Protein AF-A0A239BQV8-F1 (afdb_monomer_lite)

Secondary structure (DSSP, 8-state):
--------------------------------------HHHHHHHHHHS-TTTGGGSEEGGGS-TTT--B-SSGGG-EEEEEEEESSSSEEEEEEEEE-SSEEEEEEEEEESSSS---EEEETTEEEEESEEEEEEEPPTTPPTTPEEEEEEEEE-SSSPPEEEEEEEEPPPBP-

Sequence (175 aa):
MTFAALRSFSVFFAVFILLLSCSKKEDLDPDLETDNQSENDRIILESFTHGEFFSQMKSFEDVDCEAYCIIDSPESWVMKESNHRFNAQFSIDLKIYNTPTDIIYAFHIKAGNNSRPVIGTINGQAVNAPTYELKIPKETDWSTCELIENQFTVTRGAGNPLVINASYHLFEKCK

Foldseek 3Di:
DDDDDDDDDDDDDDDDDDDDDDDDDDDPDPPPPDDPPPVVLVVQCVCPVPVVLVVLAAEPVVDDQVPAAAAQDRNRKYKYWDWADPDPFKIWIWIWIDHQWWIKTKIAIGGPDPDQQFWQDKPPHGDRHRIDIDIGTDDPDDDGQDKDWDWIFTDRPPDHTTIDIDIDTDHHHDD

Radius of gyration: 30.38 Å; chains: 1; bounding box: 54×49×103 Å

pLDDT: mean 76.36, std 21.96, range [32.38, 97.56]

Organism: NCBI:txid1500549

Structure (mmCIF, N/CA/C/O backbone):
data_AF-A0A239BQV8-F1
#
_entry.id   AF-A0A239BQV8-F1
#
loop_
_atom_site.group_PDB
_atom_site.id
_atom_site.type_symbol
_atom_site.label_atom_id
_atom_site.label_alt_id
_atom_site.label_comp_id
_atom_site.label_asym_id
_atom_site.label_entity_id
_atom_site.label_seq_id
_atom_site.pdbx_PDB_ins_code
_atom_site.Cartn_x
_atom_site.Cartn_y
_atom_site.Cartn_z
_atom_site.occupancy
_atom_site.B_iso_or_equiv
_atom_site.auth_seq_id
_atom_site.auth_comp_id
_atom_site.auth_asym_id
_atom_site.auth_atom_id
_atom_site.pdbx_PDB_model_num
ATOM 1 N N . MET A 1 1 ? -24.506 10.758 -79.652 1.00 42.91 1 MET A N 1
ATOM 2 C CA . MET A 1 1 ? -25.964 10.526 -79.684 1.00 42.91 1 MET A CA 1
ATOM 3 C C . MET A 1 1 ? -26.279 9.545 -80.802 1.00 42.91 1 MET A C 1
ATOM 5 O O . MET A 1 1 ? -26.254 9.984 -81.938 1.00 42.91 1 MET A O 1
ATOM 9 N N . THR A 1 2 ? -26.522 8.270 -80.476 1.00 39.12 2 THR A N 1
ATOM 10 C CA . THR A 1 2 ? -27.555 7.382 -81.063 1.00 39.12 2 THR A CA 1
ATOM 11 C C . THR A 1 2 ? -27.469 6.004 -80.396 1.00 39.12 2 THR A C 1
ATOM 13 O O . THR A 1 2 ? -26.404 5.404 -80.305 1.00 39.12 2 THR A O 1
ATOM 16 N N . PHE A 1 3 ? -28.615 5.557 -79.884 1.00 42.88 3 PHE A N 1
ATOM 17 C CA . PHE A 1 3 ? -28.909 4.223 -79.359 1.00 42.88 3 PHE A CA 1
ATOM 18 C C . PHE A 1 3 ? -29.341 3.285 -80.496 1.00 42.88 3 PHE A C 1
ATOM 20 O O . PHE A 1 3 ? -29.978 3.757 -81.434 1.00 42.88 3 PHE A O 1
ATOM 27 N N . ALA A 1 4 ? -29.112 1.974 -80.343 1.00 42.88 4 ALA A N 1
ATOM 28 C CA . ALA A 1 4 ? -30.038 0.887 -80.722 1.00 42.88 4 ALA A CA 1
ATOM 29 C C . ALA A 1 4 ? -29.421 -0.458 -80.269 1.00 42.88 4 ALA A C 1
ATOM 31 O O . ALA A 1 4 ? -28.342 -0.819 -80.721 1.00 42.88 4 ALA A O 1
ATOM 32 N N . ALA A 1 5 ? -29.920 -1.095 -79.205 1.00 45.72 5 ALA A N 1
ATOM 33 C CA . ALA A 1 5 ? -31.119 -1.952 -79.123 1.00 45.72 5 ALA A CA 1
ATOM 34 C C . ALA A 1 5 ? -30.733 -3.444 -79.259 1.00 45.72 5 ALA A C 1
ATOM 36 O O . ALA A 1 5 ? -30.299 -3.898 -80.309 1.00 45.72 5 ALA A O 1
ATOM 37 N N . LEU A 1 6 ? -30.658 -4.162 -78.135 1.00 49.28 6 LEU A N 1
ATOM 38 C CA . LEU A 1 6 ? -31.710 -5.035 -77.581 1.00 49.28 6 LEU A CA 1
ATOM 39 C C . LEU A 1 6 ? -32.062 -6.243 -78.467 1.00 49.28 6 LEU A C 1
ATOM 41 O O . LEU A 1 6 ? -32.775 -6.106 -79.458 1.00 49.28 6 LEU A O 1
ATOM 45 N N . ARG A 1 7 ? -31.713 -7.445 -77.987 1.00 43.50 7 ARG A N 1
ATOM 46 C CA . ARG A 1 7 ? -32.605 -8.611 -78.046 1.00 43.50 7 ARG A CA 1
ATOM 47 C C . ARG A 1 7 ? -32.574 -9.375 -76.723 1.00 43.50 7 ARG A C 1
ATOM 49 O O . ARG A 1 7 ? -31.553 -9.907 -76.307 1.00 43.50 7 ARG A O 1
ATOM 56 N N . SER A 1 8 ? -33.736 -9.340 -76.090 1.00 43.19 8 SER A N 1
ATOM 57 C CA . SER A 1 8 ? -34.181 -10.009 -74.872 1.00 43.19 8 SER A CA 1
ATOM 58 C C . SER A 1 8 ? -34.462 -11.498 -75.098 1.00 43.19 8 SER A C 1
ATOM 60 O O . SER A 1 8 ? -34.773 -11.860 -76.225 1.00 43.19 8 SER A O 1
ATOM 62 N N . PHE A 1 9 ? -34.452 -12.302 -74.025 1.00 43.97 9 PHE A N 1
ATOM 63 C CA . PHE A 1 9 ? -35.398 -13.401 -73.698 1.00 43.97 9 PHE A CA 1
ATOM 64 C C . PHE A 1 9 ? -34.998 -13.951 -72.306 1.00 43.97 9 PHE A C 1
ATOM 66 O O . PHE A 1 9 ? -33.952 -14.570 -72.171 1.00 43.97 9 PHE A O 1
ATOM 73 N N . SER A 1 10 ? -35.555 -13.446 -71.196 1.00 41.41 10 SER A N 1
ATOM 74 C CA . SER A 1 10 ? -36.727 -13.946 -70.433 1.00 41.41 10 SER A CA 1
ATOM 75 C C . SER A 1 10 ? -36.789 -15.468 -70.218 1.00 41.41 10 SER A C 1
ATOM 77 O O . SER A 1 10 ? -36.953 -16.193 -71.188 1.00 41.41 10 SER A O 1
ATOM 79 N N . VAL A 1 11 ? -36.513 -15.977 -69.005 1.00 45.94 11 VAL A N 1
ATOM 80 C CA . VAL A 1 11 ? -37.402 -16.233 -67.828 1.00 45.94 11 VAL A CA 1
ATOM 81 C C . VAL A 1 11 ? -37.650 -17.748 -67.693 1.00 45.94 11 VAL A C 1
ATOM 83 O O . VAL A 1 11 ? -37.999 -18.374 -68.682 1.00 45.94 11 VAL A O 1
ATOM 86 N N . PHE A 1 12 ? -37.460 -18.292 -66.478 1.00 40.25 12 PHE A N 1
ATOM 87 C CA . PHE A 1 12 ? -38.215 -19.361 -65.768 1.00 40.25 12 PHE A CA 1
ATOM 88 C C . PHE A 1 12 ? -37.261 -20.148 -64.838 1.00 40.25 12 PHE A C 1
ATOM 90 O O . PHE A 1 12 ? -36.375 -20.853 -65.299 1.00 40.25 12 PHE A O 1
ATOM 97 N N . PHE A 1 13 ? -37.216 -19.840 -63.537 1.00 44.88 13 PHE A N 1
ATOM 98 C CA . PHE A 1 13 ? -37.983 -20.476 -62.446 1.00 44.88 13 PHE A CA 1
ATOM 99 C C . PHE A 1 13 ? -37.740 -21.991 -62.294 1.00 44.88 13 PHE A C 1
ATOM 101 O O . PHE A 1 13 ? -38.340 -22.793 -63.000 1.00 44.88 13 PHE A O 1
ATOM 108 N N . ALA A 1 14 ? -36.937 -22.374 -61.296 1.00 45.72 14 ALA A N 1
ATOM 109 C CA . ALA A 1 14 ? -37.041 -23.670 -60.625 1.00 45.72 14 ALA A CA 1
ATOM 110 C C . ALA A 1 14 ? -36.590 -23.512 -59.164 1.00 45.72 14 ALA A C 1
ATOM 112 O O . ALA A 1 14 ? -35.406 -23.455 -58.842 1.00 45.72 14 ALA A O 1
ATOM 113 N N . VAL A 1 15 ? -37.590 -23.358 -58.302 1.00 46.31 15 VAL A N 1
ATOM 114 C CA . VAL A 1 15 ? -37.517 -23.360 -56.842 1.00 46.31 15 VAL A CA 1
ATOM 115 C C . VAL A 1 15 ? -37.669 -24.810 -56.368 1.00 46.31 15 VAL A C 1
ATOM 117 O O . VAL A 1 15 ? -38.518 -25.523 -56.891 1.00 46.31 15 VAL A O 1
ATOM 120 N N . PHE A 1 16 ? -36.900 -25.170 -55.332 1.00 41.53 16 PHE A N 1
ATOM 121 C CA . PHE A 1 16 ? -37.048 -26.335 -54.443 1.00 41.53 16 PHE A CA 1
ATOM 122 C C . PHE A 1 16 ? -36.799 -27.737 -55.031 1.00 41.53 16 PHE A C 1
ATOM 124 O O . PHE A 1 16 ? -37.522 -28.210 -55.895 1.00 41.53 16 PHE A O 1
ATOM 131 N N . ILE A 1 17 ? -35.862 -28.470 -54.419 1.00 49.84 17 ILE A N 1
ATOM 132 C CA . ILE A 1 17 ? -36.193 -29.515 -53.433 1.00 49.84 17 ILE A CA 1
ATOM 133 C C . ILE A 1 17 ? -34.947 -29.808 -52.580 1.00 49.84 17 ILE A C 1
ATOM 135 O O . ILE A 1 17 ? -33.894 -30.212 -53.064 1.00 49.84 17 ILE A O 1
ATOM 139 N N . LEU A 1 18 ? -35.119 -29.574 -51.280 1.00 45.22 18 LEU A N 1
ATOM 140 C CA . LEU A 1 18 ? -34.351 -30.128 -50.172 1.00 45.22 18 LEU A CA 1
ATOM 141 C C . LEU A 1 18 ? -34.470 -31.655 -50.167 1.00 45.22 18 LEU A C 1
ATOM 143 O O . LEU A 1 18 ? -35.587 -32.133 -50.019 1.00 45.22 18 LEU A O 1
ATOM 147 N N . LEU A 1 19 ? -33.359 -32.397 -50.182 1.00 43.09 19 LEU A N 1
ATOM 148 C CA . LEU A 1 19 ? -33.258 -33.698 -49.506 1.00 43.09 19 LEU A CA 1
ATOM 149 C C . LEU A 1 19 ? -31.823 -33.938 -49.005 1.00 43.09 19 LEU A C 1
ATOM 151 O O . LEU A 1 19 ? -30.947 -34.405 -49.721 1.00 43.09 19 LEU A O 1
ATOM 155 N N . LEU A 1 20 ? -31.625 -33.559 -47.740 1.00 48.22 20 LEU A N 1
ATOM 156 C CA . LEU A 1 20 ? -30.991 -34.339 -46.671 1.00 48.22 20 LEU A CA 1
ATOM 157 C C . LEU A 1 20 ? -29.847 -35.293 -47.066 1.00 48.22 20 LEU A C 1
ATOM 159 O O . LEU A 1 20 ? -30.053 -36.464 -47.373 1.00 48.22 20 LEU A O 1
ATOM 163 N N . SER A 1 21 ? -28.618 -34.845 -46.825 1.00 34.62 21 SER A N 1
ATOM 164 C CA . SER A 1 21 ? -27.619 -35.689 -46.167 1.00 34.62 21 SER A CA 1
ATOM 165 C C . SER A 1 21 ? -26.854 -34.842 -45.162 1.00 34.62 21 SER A C 1
ATOM 167 O O . SER A 1 21 ? -25.976 -34.052 -45.487 1.00 34.62 21 SER A O 1
ATOM 169 N N . CYS A 1 22 ? -27.299 -34.989 -43.920 1.00 51.16 22 CYS A N 1
ATOM 170 C CA . CYS A 1 22 ? -26.626 -34.573 -42.7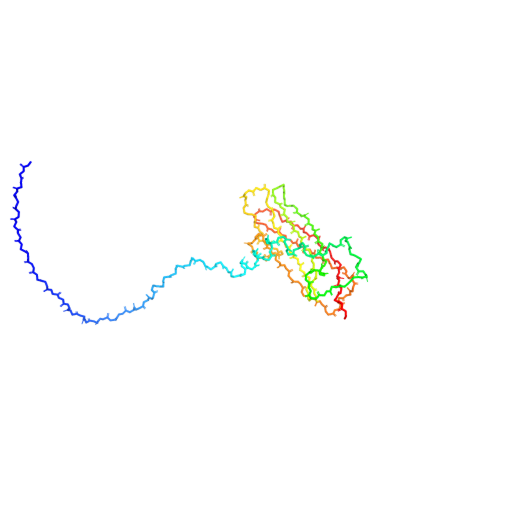09 1.00 51.16 22 CYS A CA 1
ATOM 171 C C . CYS A 1 22 ? -25.217 -35.180 -42.683 1.00 51.16 22 CYS A C 1
ATOM 173 O O . CYS A 1 22 ? -25.085 -36.402 -42.717 1.00 51.16 22 CYS A O 1
ATOM 175 N N . SER A 1 23 ? -24.179 -34.355 -42.573 1.00 41.84 23 SER A N 1
ATOM 176 C CA . SER A 1 23 ? -23.010 -34.759 -41.801 1.00 41.84 23 SER A CA 1
ATOM 177 C C . SER A 1 23 ? -22.270 -33.538 -41.270 1.00 41.84 23 SER A C 1
ATOM 179 O O . SER A 1 23 ? -21.760 -32.726 -42.033 1.00 41.84 23 SER A O 1
ATOM 181 N N . LYS A 1 24 ? -22.236 -33.475 -39.937 1.00 38.81 24 LYS A N 1
ATOM 182 C CA . LYS A 1 24 ? -21.394 -32.641 -39.074 1.00 38.81 24 LYS A CA 1
ATOM 183 C C . LYS A 1 24 ? -21.618 -31.129 -39.109 1.00 38.81 24 LYS A C 1
ATOM 185 O O . LYS A 1 24 ? -20.966 -30.360 -39.799 1.00 38.81 24 LYS A O 1
ATOM 190 N N . LYS A 1 25 ? -22.521 -30.757 -38.206 1.00 43.97 25 LYS A N 1
ATOM 191 C CA . LYS A 1 25 ? -22.452 -29.573 -37.355 1.00 43.97 25 LYS A CA 1
ATOM 192 C C . LYS A 1 25 ? -21.067 -29.511 -36.685 1.00 43.97 25 LYS A C 1
ATOM 194 O O . LYS A 1 25 ? -20.721 -30.429 -35.945 1.00 43.97 25 LYS A O 1
ATOM 199 N N . GLU A 1 26 ? -20.307 -28.464 -36.959 1.00 38.25 26 GLU A N 1
ATOM 200 C CA . GLU A 1 26 ? -19.232 -27.987 -36.092 1.00 38.25 26 GLU A CA 1
ATOM 201 C C . GLU A 1 26 ? -19.424 -26.471 -36.041 1.00 38.25 26 GLU A C 1
ATOM 203 O O . GLU A 1 26 ? -19.434 -25.797 -37.074 1.00 38.25 26 GLU A O 1
ATOM 208 N N . ASP A 1 27 ? -19.808 -26.010 -34.853 1.00 35.53 27 ASP A N 1
ATOM 209 C CA . ASP A 1 27 ? -20.255 -24.657 -34.557 1.00 35.53 27 ASP A CA 1
ATOM 210 C C . ASP A 1 27 ? -19.134 -23.656 -34.876 1.00 35.53 27 ASP A C 1
ATOM 212 O O . ASP A 1 27 ? -18.052 -23.703 -34.296 1.00 35.53 27 ASP A O 1
ATOM 216 N N . LEU A 1 28 ? -19.390 -22.749 -35.820 1.00 36.44 28 LEU A N 1
ATOM 217 C CA . LEU A 1 28 ? -18.619 -21.517 -35.956 1.00 36.44 28 LEU A CA 1
ATOM 218 C C . LEU A 1 28 ? -19.219 -20.514 -34.971 1.00 36.44 28 LEU A C 1
ATOM 220 O O . LEU A 1 28 ? -20.197 -19.836 -35.292 1.00 36.44 28 LEU A O 1
ATOM 224 N N . ASP A 1 29 ? -18.657 -20.489 -33.765 1.00 32.38 29 ASP A N 1
ATOM 225 C CA . ASP A 1 29 ? -18.951 -19.484 -32.748 1.00 32.38 29 ASP A CA 1
ATOM 226 C C . ASP A 1 29 ? -18.461 -18.107 -33.239 1.00 32.38 29 ASP A C 1
ATOM 228 O O . ASP A 1 29 ? -17.322 -17.988 -33.713 1.00 32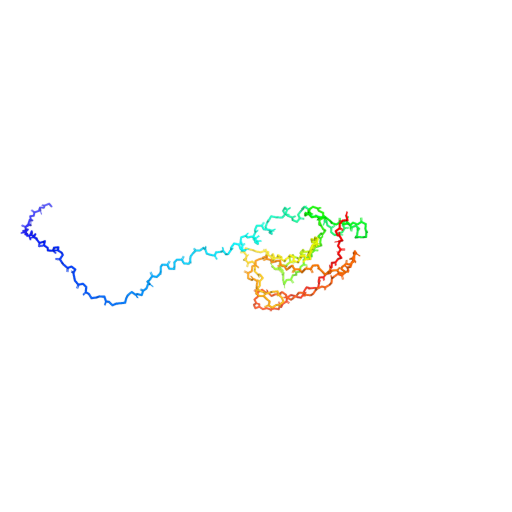.38 29 ASP A O 1
ATOM 232 N N . PRO A 1 30 ? -19.286 -17.049 -33.182 1.00 39.38 30 PRO A N 1
ATOM 233 C CA . PRO A 1 30 ? -18.816 -15.688 -33.356 1.00 39.38 30 PRO A CA 1
ATOM 234 C C . PRO A 1 30 ? -18.111 -15.232 -32.071 1.00 39.38 30 PRO A C 1
ATOM 236 O O . PRO A 1 30 ? -18.671 -14.452 -31.304 1.00 39.38 30 PRO A O 1
ATOM 239 N N . ASP A 1 31 ? -16.864 -15.663 -31.865 1.00 36.78 31 ASP A N 1
ATOM 240 C CA . ASP A 1 31 ? -15.965 -15.064 -30.869 1.00 36.78 31 ASP A CA 1
ATOM 241 C C . ASP A 1 31 ? -15.513 -13.675 -31.350 1.00 36.78 31 ASP A C 1
ATOM 243 O O . ASP A 1 31 ? -14.393 -13.437 -31.805 1.00 36.78 31 ASP A O 1
ATOM 247 N N . LEU A 1 32 ? -16.436 -12.721 -31.249 1.00 39.25 32 LEU A N 1
ATOM 248 C CA . LEU A 1 32 ? -16.114 -11.327 -30.988 1.00 39.25 32 LEU A CA 1
ATOM 249 C C . LEU A 1 32 ? -15.741 -11.225 -29.503 1.00 39.25 32 LEU A C 1
ATOM 251 O O . LEU A 1 32 ? -16.515 -10.731 -28.688 1.00 39.25 32 LEU A O 1
ATOM 255 N N . GLU A 1 33 ? -14.536 -11.678 -29.152 1.00 38.44 33 GLU A N 1
ATOM 256 C CA . GLU A 1 33 ? -13.870 -11.254 -27.920 1.00 38.44 33 GLU A CA 1
ATOM 257 C C . GLU A 1 33 ? -13.490 -9.773 -28.069 1.00 38.44 33 GLU A C 1
ATOM 259 O O . GLU A 1 33 ? -12.382 -9.390 -28.440 1.00 38.44 33 GLU A O 1
ATOM 264 N N . THR A 1 34 ? -14.466 -8.900 -27.857 1.00 43.03 34 THR A N 1
ATOM 265 C CA . THR A 1 34 ? -14.259 -7.479 -27.594 1.00 43.03 34 THR A CA 1
ATOM 266 C C . THR A 1 34 ? -15.058 -7.169 -26.333 1.00 43.03 34 THR A C 1
ATOM 268 O O . THR A 1 34 ? -16.247 -7.460 -26.281 1.00 43.03 34 THR A O 1
ATOM 271 N N . ASP A 1 35 ? -14.378 -6.615 -25.328 1.00 42.88 35 ASP A N 1
ATOM 272 C CA . ASP A 1 35 ? -14.896 -6.201 -24.012 1.00 42.88 35 ASP A CA 1
ATOM 273 C C . ASP A 1 35 ? -15.195 -7.284 -22.963 1.00 42.88 35 ASP A C 1
ATOM 275 O O . ASP A 1 35 ? -16.230 -7.271 -22.305 1.00 42.88 35 ASP A O 1
ATOM 279 N N . ASN A 1 36 ? -14.202 -8.125 -22.664 1.00 39.03 36 ASN A N 1
ATOM 280 C CA . ASN A 1 36 ? -14.048 -8.670 -21.308 1.00 39.03 36 ASN A CA 1
ATOM 281 C C . ASN A 1 36 ? -12.879 -7.971 -20.595 1.00 39.03 36 ASN A C 1
ATOM 283 O O . ASN A 1 36 ? -11.914 -8.589 -20.151 1.00 39.03 36 ASN A O 1
ATOM 287 N N . GLN A 1 37 ? -12.947 -6.639 -20.512 1.00 42.91 37 GLN A N 1
ATOM 288 C CA . GLN A 1 37 ? -12.229 -5.922 -19.465 1.00 42.91 37 GLN A CA 1
ATOM 289 C C . GLN A 1 37 ? -12.892 -6.367 -18.159 1.00 42.91 37 GLN A C 1
ATOM 291 O O . GLN A 1 37 ? -14.073 -6.093 -17.946 1.00 42.91 37 GLN A O 1
ATOM 296 N N . SER A 1 38 ? -12.188 -7.173 -17.363 1.00 43.62 38 SER A N 1
ATOM 297 C CA . SER A 1 38 ? -12.778 -7.808 -16.188 1.00 43.62 38 SER A CA 1
ATOM 298 C C . SER A 1 38 ? -13.381 -6.732 -15.280 1.00 43.62 38 SER A C 1
ATOM 300 O O . SER A 1 38 ? -12.797 -5.659 -15.124 1.00 43.62 38 SER A O 1
ATOM 302 N N . GLU A 1 39 ? -14.536 -6.975 -14.656 1.00 44.34 39 GLU A N 1
ATOM 303 C CA . GLU A 1 39 ? -15.101 -6.021 -13.686 1.00 44.34 39 GLU A CA 1
ATOM 304 C C . GLU A 1 39 ? -14.086 -5.65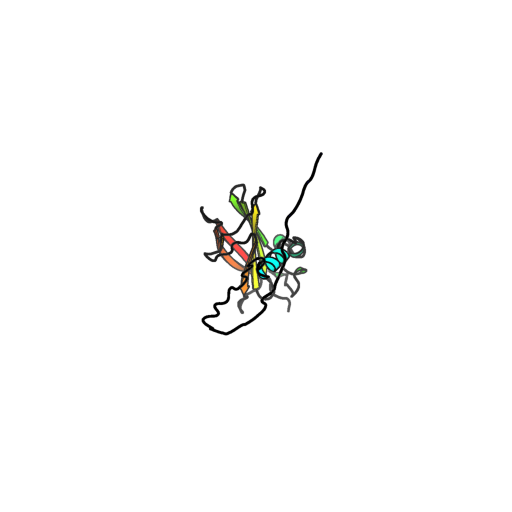6 -12.584 1.00 44.34 39 GLU A C 1
ATOM 306 O O . GLU A 1 39 ? -14.115 -4.544 -12.064 1.00 44.34 39 GLU A O 1
ATOM 311 N N . ASN A 1 40 ? -13.113 -6.536 -12.314 1.00 40.81 40 ASN A N 1
ATOM 312 C CA . ASN A 1 40 ? -11.955 -6.265 -11.463 1.00 40.81 40 ASN A CA 1
ATOM 313 C C . ASN A 1 40 ? -11.078 -5.105 -11.962 1.00 40.81 40 ASN A C 1
ATOM 315 O O . ASN A 1 40 ? -10.667 -4.281 -11.150 1.00 40.81 40 ASN A O 1
ATOM 319 N N . ASP A 1 41 ? -10.821 -4.987 -13.266 1.00 43.31 41 ASP A N 1
ATOM 320 C CA . ASP A 1 41 ? -10.049 -3.870 -13.828 1.00 43.31 41 ASP A CA 1
ATOM 321 C C . ASP A 1 41 ? -10.801 -2.542 -13.675 1.00 43.31 41 ASP A C 1
ATOM 323 O O . ASP A 1 41 ? -10.189 -1.497 -13.443 1.00 43.31 41 ASP A O 1
ATOM 327 N N . ARG A 1 42 ? -12.138 -2.580 -13.742 1.00 43.25 42 ARG A N 1
ATOM 328 C CA . ARG A 1 42 ? -12.993 -1.408 -13.518 1.00 43.25 42 ARG A CA 1
ATOM 329 C C . ARG A 1 42 ? -13.058 -1.021 -12.039 1.00 43.25 42 ARG A C 1
ATOM 331 O O . ARG A 1 42 ? -12.918 0.155 -11.720 1.00 43.25 42 ARG A O 1
ATOM 338 N N . ILE A 1 43 ? -13.169 -1.998 -11.138 1.00 47.16 43 ILE A N 1
ATOM 339 C CA . ILE A 1 43 ? -13.170 -1.793 -9.680 1.00 47.16 43 ILE A CA 1
ATOM 340 C C . ILE A 1 43 ? -11.813 -1.250 -9.197 1.00 47.16 43 ILE A C 1
ATOM 342 O O . ILE A 1 43 ? -11.781 -0.374 -8.333 1.00 47.16 43 ILE A O 1
ATOM 346 N N . ILE A 1 44 ? -10.693 -1.690 -9.781 1.00 48.19 44 ILE A N 1
ATOM 347 C CA . ILE A 1 44 ? -9.337 -1.196 -9.471 1.00 48.19 44 ILE A CA 1
ATOM 348 C C . ILE A 1 44 ? -9.104 0.221 -10.028 1.00 48.19 44 ILE A C 1
ATOM 350 O O . ILE A 1 44 ? -8.419 1.032 -9.398 1.00 48.19 44 ILE A O 1
ATOM 354 N N . LEU A 1 45 ? -9.701 0.560 -11.177 1.00 44.56 45 LEU A N 1
ATOM 355 C CA . LEU A 1 45 ? -9.667 1.921 -11.716 1.00 44.56 45 LEU A CA 1
ATOM 356 C C . LEU A 1 45 ? -10.520 2.875 -10.861 1.00 44.56 45 LEU A C 1
ATOM 358 O O . LEU A 1 45 ? -10.056 3.962 -10.522 1.00 44.56 45 LEU A O 1
ATOM 362 N N . GLU A 1 46 ? -11.726 2.463 -10.461 1.00 45.69 46 GLU A N 1
ATOM 363 C CA . GLU A 1 46 ? -12.672 3.272 -9.676 1.00 45.69 46 GLU A CA 1
ATOM 364 C C . GLU A 1 46 ? -12.207 3.509 -8.225 1.00 45.69 46 GLU A C 1
ATOM 366 O O . GLU A 1 46 ? -12.429 4.595 -7.691 1.00 45.69 46 GLU A O 1
ATOM 371 N N . SER A 1 47 ? -11.497 2.564 -7.600 1.00 47.69 47 SER A N 1
ATOM 372 C CA . SER A 1 47 ? -11.028 2.692 -6.205 1.00 47.69 47 SER A CA 1
ATOM 373 C C . SER A 1 47 ? -9.768 3.556 -6.028 1.00 47.69 47 SER A C 1
ATOM 375 O O . SER A 1 47 ? -9.574 4.137 -4.963 1.00 47.69 47 SER A O 1
ATOM 377 N N . PHE A 1 48 ? -8.934 3.706 -7.067 1.00 51.88 48 PHE A N 1
ATOM 378 C CA . PHE A 1 48 ? -7.641 4.406 -6.972 1.00 51.88 48 PHE A CA 1
ATOM 379 C C . PHE A 1 48 ? -7.563 5.761 -7.672 1.00 51.88 48 PHE A C 1
ATOM 381 O O . PHE A 1 48 ? -6.780 6.619 -7.257 1.00 51.88 48 PHE A O 1
ATOM 388 N N . THR A 1 49 ? -8.307 5.955 -8.765 1.00 51.28 49 THR A N 1
ATOM 389 C CA . THR A 1 49 ? -8.209 7.192 -9.566 1.00 51.28 49 THR A CA 1
ATOM 390 C C . THR A 1 49 ? -8.959 8.369 -8.950 1.00 51.28 49 THR A C 1
ATOM 392 O O . THR A 1 49 ? -8.635 9.521 -9.244 1.00 51.28 49 THR A O 1
ATOM 395 N N . HIS A 1 50 ? -9.883 8.110 -8.025 1.00 53.72 50 HIS A N 1
ATOM 396 C CA . HIS A 1 50 ? -10.500 9.143 -7.209 1.00 53.72 50 HIS A CA 1
ATOM 397 C C . HIS A 1 50 ? -9.594 9.401 -6.005 1.00 53.72 50 HIS A C 1
ATOM 399 O O . HIS A 1 50 ? -9.739 8.772 -4.960 1.00 53.72 50 HIS A O 1
ATOM 405 N N . GLY A 1 51 ? -8.661 10.352 -6.126 1.00 58.00 51 GLY A N 1
ATOM 406 C CA . GLY A 1 51 ? -7.877 10.855 -4.983 1.00 58.00 51 GLY A CA 1
ATOM 407 C C . GLY A 1 51 ? -8.737 11.238 -3.763 1.00 58.00 51 GLY A C 1
ATOM 408 O O . GLY A 1 51 ? -8.221 11.313 -2.652 1.00 58.00 51 GLY A O 1
ATOM 409 N N . GLU A 1 52 ? -10.048 11.389 -3.973 1.00 66.00 52 GLU A N 1
ATOM 410 C CA . GLU A 1 52 ? -11.109 11.544 -2.978 1.00 66.00 52 GLU A CA 1
ATOM 411 C C . GLU A 1 52 ? -11.202 10.410 -1.941 1.00 66.00 52 GLU A C 1
ATOM 413 O O . GLU A 1 52 ? -11.593 10.663 -0.803 1.00 66.00 52 GLU A O 1
ATOM 418 N N . PHE A 1 53 ? -10.855 9.162 -2.285 1.00 80.44 53 PHE A N 1
ATOM 419 C CA . PHE A 1 53 ? -10.905 8.054 -1.321 1.00 80.44 53 PHE A CA 1
ATOM 420 C C . PHE A 1 53 ? -9.841 8.228 -0.233 1.00 80.44 53 PHE A C 1
ATOM 422 O O . PHE A 1 53 ? -10.148 8.265 0.957 1.00 80.44 53 PHE A O 1
ATOM 429 N N . PHE A 1 54 ? -8.587 8.422 -0.644 1.00 84.56 54 PHE A N 1
ATOM 430 C CA . PHE A 1 54 ? -7.479 8.621 0.289 1.00 84.56 54 PHE A CA 1
ATOM 431 C C . PHE A 1 54 ? -7.530 9.982 0.987 1.00 84.56 54 PHE A C 1
ATOM 433 O O . PHE A 1 54 ? -7.036 10.097 2.103 1.00 84.56 54 PHE A O 1
ATOM 440 N N . SER A 1 55 ? -8.150 11.005 0.384 1.00 84.19 55 SER A N 1
ATOM 441 C CA . SER A 1 55 ? -8.282 12.321 1.026 1.00 84.19 55 SER A CA 1
ATOM 442 C C . SER A 1 55 ? -9.216 12.331 2.236 1.00 84.19 55 SER A C 1
ATOM 444 O O . SER A 1 55 ? -9.207 13.297 2.991 1.00 84.19 55 SER A O 1
ATOM 446 N N . GLN A 1 56 ? -10.050 11.300 2.404 1.00 86.38 56 GLN A N 1
ATOM 447 C CA . GLN A 1 56 ? -10.904 11.152 3.585 1.00 86.38 56 GLN A CA 1
ATOM 448 C C . GLN A 1 56 ? -10.137 10.576 4.781 1.00 86.38 56 GLN A C 1
ATOM 450 O O . GLN A 1 56 ? -10.554 10.776 5.917 1.00 86.38 56 GLN A O 1
ATOM 455 N N . MET A 1 57 ? -9.024 9.879 4.540 1.00 91.50 57 MET A N 1
ATOM 456 C CA . MET A 1 57 ? -8.242 9.225 5.587 1.00 91.50 57 MET A CA 1
ATOM 457 C C . MET A 1 57 ? -7.372 10.224 6.348 1.00 91.50 57 MET A C 1
ATOM 459 O O . MET A 1 57 ? -6.944 11.252 5.820 1.00 91.50 57 MET A O 1
ATOM 463 N N . LYS A 1 58 ? -7.054 9.888 7.597 1.00 92.69 58 LYS A N 1
ATOM 464 C CA . LYS A 1 58 ? -6.107 10.655 8.411 1.00 92.69 58 LYS A CA 1
ATOM 465 C C . LYS A 1 58 ? -4.676 10.332 7.998 1.00 92.69 58 LYS A C 1
ATOM 467 O O . LYS A 1 58 ? -4.366 9.184 7.687 1.00 92.69 58 LYS A O 1
ATOM 472 N N . SER A 1 59 ? -3.788 11.321 8.044 1.00 93.31 59 SER A N 1
ATOM 473 C CA . SER A 1 59 ? -2.354 11.073 7.874 1.00 93.31 59 SER A CA 1
ATOM 474 C C . SER A 1 59 ? -1.785 10.394 9.116 1.00 93.31 59 SER A C 1
ATOM 476 O O . SER A 1 59 ? -2.096 10.785 10.239 1.00 93.31 59 SER A O 1
ATOM 478 N N . PHE A 1 60 ? -0.905 9.415 8.920 1.00 93.12 60 PHE A N 1
ATOM 479 C CA . PHE A 1 60 ? -0.170 8.750 9.997 1.00 93.12 60 PHE A CA 1
ATOM 480 C C . PHE A 1 60 ? 0.652 9.723 10.854 1.00 93.12 60 PHE A C 1
ATOM 482 O O . PHE A 1 60 ? 0.840 9.488 12.040 1.00 93.12 60 PHE A O 1
ATOM 489 N N . GLU A 1 61 ? 1.127 10.824 10.271 1.00 91.75 61 GLU A N 1
ATOM 490 C CA . GLU A 1 61 ? 1.934 11.830 10.978 1.00 91.75 61 GLU A CA 1
ATOM 491 C C . GLU A 1 61 ? 1.109 12.698 11.945 1.00 91.75 61 GLU A C 1
ATOM 493 O O . GLU A 1 61 ? 1.672 13.300 12.857 1.00 91.75 61 GLU A O 1
ATOM 498 N N . ASP A 1 62 ? -0.217 12.729 11.776 1.00 92.44 62 ASP A N 1
ATOM 499 C CA . ASP A 1 62 ? -1.128 13.603 12.526 1.00 92.44 62 ASP A CA 1
ATOM 500 C C . ASP A 1 62 ? -1.857 12.880 13.671 1.00 92.44 62 ASP A C 1
ATOM 502 O O . ASP A 1 62 ? -2.690 13.477 14.360 1.00 92.44 62 ASP A O 1
ATOM 506 N N . VAL A 1 63 ? -1.599 11.583 13.857 1.00 94.12 63 VAL A N 1
ATOM 507 C CA . VAL A 1 63 ? -2.350 10.730 14.781 1.00 94.12 63 VAL A CA 1
ATOM 508 C C . VAL A 1 63 ? -1.403 10.043 15.757 1.00 94.12 63 VAL A C 1
ATOM 510 O O . VAL A 1 63 ? -0.487 9.328 15.360 1.00 94.12 63 VAL A O 1
ATOM 513 N N . ASP A 1 64 ? -1.667 10.221 17.051 1.00 92.88 64 ASP A N 1
ATOM 514 C CA . ASP A 1 64 ? -1.021 9.436 18.100 1.00 92.88 64 ASP A CA 1
ATOM 515 C C . ASP A 1 64 ? -1.596 8.017 18.099 1.00 92.88 64 ASP A C 1
ATOM 517 O O . ASP A 1 64 ? -2.792 7.816 18.323 1.00 92.88 64 ASP A O 1
ATOM 521 N N . CYS A 1 65 ? -0.735 7.041 17.828 1.00 90.88 65 CYS A N 1
ATOM 522 C CA . CYS A 1 65 ? -1.124 5.649 17.707 1.00 90.88 65 CYS A CA 1
ATOM 523 C C . CYS A 1 65 ? -1.718 5.079 19.003 1.00 90.88 65 CYS A C 1
ATOM 525 O O . CYS A 1 65 ? -2.703 4.346 18.942 1.00 90.88 65 CYS A O 1
ATOM 527 N N . GLU A 1 66 ? -1.171 5.422 20.173 1.00 92.62 66 GLU A N 1
ATOM 528 C CA . GLU A 1 66 ? -1.630 4.830 21.439 1.00 92.62 66 GLU A CA 1
ATOM 529 C C . GLU A 1 66 ? -2.966 5.426 21.903 1.00 92.62 66 GLU A C 1
ATOM 531 O O . GLU A 1 66 ? -3.706 4.805 22.666 1.00 92.62 66 GLU A O 1
ATOM 536 N N . ALA A 1 67 ? -3.283 6.637 21.441 1.00 91.12 67 ALA A N 1
ATOM 537 C CA . ALA A 1 67 ? -4.474 7.380 21.836 1.00 91.12 67 ALA A CA 1
ATOM 538 C C . ALA A 1 67 ? -5.621 7.301 20.812 1.00 91.12 67 ALA A C 1
ATOM 540 O O . ALA A 1 67 ? -6.683 7.887 21.045 1.00 91.12 67 ALA A O 1
ATOM 541 N N . TYR A 1 68 ? -5.425 6.615 19.682 1.00 93.94 68 TYR A N 1
ATOM 542 C CA . TYR A 1 68 ? -6.378 6.590 18.576 1.00 93.94 68 TYR A CA 1
ATOM 543 C C . TYR A 1 68 ? -6.799 5.170 18.186 1.00 93.94 68 TYR A C 1
ATOM 545 O O . TYR A 1 68 ? -5.996 4.245 18.142 1.00 93.94 68 TYR A O 1
ATOM 553 N N . CYS A 1 69 ? -8.075 5.017 17.838 1.00 93.00 69 CYS A N 1
ATOM 554 C CA . CYS A 1 69 ? -8.642 3.782 17.308 1.00 93.00 69 CYS A CA 1
ATOM 555 C C . CYS A 1 69 ? -9.488 4.077 16.065 1.00 93.00 69 CYS A C 1
ATOM 557 O O . CYS A 1 69 ? -10.038 5.170 15.906 1.00 93.00 69 CYS A O 1
ATOM 559 N N . ILE A 1 70 ? -9.595 3.087 15.182 1.00 93.50 70 ILE A N 1
ATOM 560 C CA . ILE A 1 70 ? -10.368 3.159 13.941 1.00 93.50 70 ILE A CA 1
ATOM 561 C C . ILE A 1 70 ? -11.771 2.570 14.118 1.00 93.50 70 ILE A C 1
ATOM 563 O O . ILE A 1 70 ? -12.028 1.760 15.010 1.00 93.50 70 ILE A O 1
ATOM 567 N N . ILE A 1 71 ? -12.688 2.932 13.227 1.00 92.56 71 ILE A N 1
ATOM 568 C CA . ILE A 1 71 ? -14.029 2.342 13.116 1.00 92.56 71 ILE A CA 1
ATOM 569 C C . ILE A 1 71 ? -14.240 1.760 11.710 1.00 92.56 71 ILE A C 1
ATOM 571 O O . ILE A 1 71 ? -13.354 1.809 10.853 1.00 92.56 71 ILE A O 1
ATOM 575 N N . ASP A 1 72 ? -15.426 1.210 11.440 1.00 90.69 72 ASP A N 1
ATOM 576 C CA . ASP A 1 72 ? -15.802 0.678 10.119 1.00 90.69 72 ASP A CA 1
ATOM 577 C C . ASP A 1 72 ? -16.110 1.801 9.093 1.00 90.69 72 ASP A C 1
ATOM 579 O O . ASP A 1 72 ? -17.062 1.703 8.323 1.00 90.69 72 ASP A O 1
ATOM 583 N N . SER A 1 73 ? -15.334 2.894 9.097 1.00 90.38 73 SER A N 1
ATOM 584 C CA . SER A 1 73 ? -15.478 4.041 8.186 1.00 90.38 73 SER A CA 1
ATOM 585 C C . SER A 1 73 ? -14.107 4.544 7.705 1.00 90.38 73 SER A C 1
ATOM 587 O O . SER A 1 73 ? -13.240 4.785 8.556 1.00 90.38 73 SER A O 1
ATOM 589 N N . PRO A 1 74 ? -13.899 4.762 6.385 1.00 88.50 74 PRO A N 1
ATOM 590 C CA . PRO A 1 74 ? -12.631 5.245 5.824 1.00 88.50 74 PRO A CA 1
ATOM 591 C C . PRO A 1 74 ? -12.115 6.550 6.432 1.00 88.50 74 PRO A C 1
ATOM 593 O O . PRO A 1 74 ? -10.909 6.737 6.545 1.00 88.50 74 PRO A O 1
ATOM 596 N N . GLU A 1 75 ? -13.009 7.431 6.886 1.00 90.75 75 GLU A N 1
ATOM 597 C CA . GLU A 1 75 ? -12.645 8.716 7.506 1.00 90.75 75 GLU A CA 1
ATOM 598 C C . GLU A 1 75 ? -11.867 8.573 8.828 1.00 90.75 75 GLU A C 1
ATOM 600 O O . GLU A 1 75 ? -11.212 9.504 9.303 1.00 90.75 75 GLU A O 1
ATOM 605 N N . SER A 1 76 ? -11.967 7.394 9.445 1.00 93.12 76 SER A N 1
ATOM 606 C CA . SER A 1 76 ? -11.241 7.051 10.662 1.00 93.12 76 SER A CA 1
ATOM 607 C C . SER A 1 76 ? -9.929 6.332 10.385 1.00 93.12 76 SER A C 1
ATOM 609 O O . SER A 1 76 ? -9.087 6.260 11.268 1.00 93.12 76 SER A O 1
ATOM 611 N N . TRP A 1 77 ? -9.733 5.782 9.186 1.00 94.56 77 TRP A N 1
ATOM 612 C CA . TRP A 1 77 ? -8.533 5.009 8.892 1.00 94.56 77 TRP A CA 1
ATOM 613 C C . TRP A 1 77 ? -7.321 5.928 8.786 1.00 94.56 77 TRP A C 1
ATOM 615 O O . TRP A 1 77 ? -7.421 7.087 8.373 1.00 94.56 77 TRP A O 1
ATOM 625 N N . VAL A 1 78 ? -6.166 5.397 9.179 1.00 94.94 78 VAL A N 1
ATOM 626 C CA . VAL A 1 78 ? -4.916 6.151 9.231 1.00 94.94 78 VAL A CA 1
ATOM 627 C C . VAL A 1 78 ? -3.988 5.652 8.134 1.00 94.94 78 VAL A C 1
ATOM 629 O O . VAL A 1 78 ? -3.689 4.465 8.052 1.00 94.94 78 VAL A O 1
ATOM 632 N N . MET A 1 79 ? -3.516 6.549 7.279 1.00 95.62 79 MET A N 1
ATOM 633 C CA . MET A 1 79 ? -2.729 6.214 6.100 1.00 95.62 79 MET A CA 1
ATOM 634 C C . MET A 1 79 ? -1.294 6.720 6.225 1.00 95.62 79 MET A C 1
ATOM 636 O O . MET A 1 79 ? -1.051 7.886 6.526 1.00 95.62 79 MET A O 1
ATOM 640 N N . LYS A 1 80 ? -0.334 5.854 5.902 1.00 96.19 80 LYS A N 1
ATOM 641 C CA . LYS A 1 80 ? 1.071 6.209 5.690 1.00 96.19 80 LYS A CA 1
ATOM 642 C C . LYS A 1 80 ? 1.395 6.138 4.202 1.00 96.19 80 LYS A C 1
ATOM 644 O O . LYS A 1 80 ? 1.157 5.113 3.567 1.00 96.19 80 LYS A O 1
ATOM 649 N N . GLU A 1 81 ? 1.959 7.206 3.649 1.00 94.56 81 GLU A N 1
ATOM 650 C CA . GLU A 1 81 ? 2.342 7.284 2.236 1.00 94.56 81 GLU A CA 1
ATOM 651 C C . GLU A 1 81 ? 3.867 7.311 2.063 1.00 94.56 81 GLU A C 1
ATOM 653 O O . GLU A 1 81 ? 4.603 7.856 2.882 1.00 94.56 81 GLU A O 1
ATOM 658 N N . SER A 1 82 ? 4.361 6.701 0.985 1.00 95.69 82 SER A N 1
ATOM 659 C CA . SER A 1 82 ? 5.773 6.737 0.598 1.00 95.69 82 SER A CA 1
ATOM 660 C C . SER A 1 82 ? 5.938 6.697 -0.923 1.00 95.69 82 SER A C 1
ATOM 662 O O . SER A 1 82 ? 5.130 6.088 -1.621 1.00 95.69 82 SER A O 1
ATOM 664 N N . ASN A 1 83 ? 6.996 7.329 -1.444 1.00 95.31 83 ASN A N 1
ATOM 665 C CA . ASN A 1 8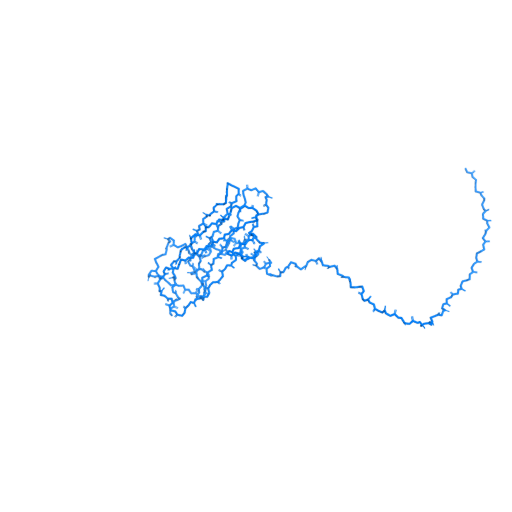3 ? 7.328 7.325 -2.872 1.00 95.31 83 ASN A CA 1
ATOM 666 C C . ASN A 1 83 ? 8.644 6.579 -3.122 1.00 95.31 83 ASN A C 1
ATOM 668 O O . ASN A 1 83 ? 9.675 6.919 -2.544 1.00 95.31 83 ASN A O 1
ATOM 672 N N . HIS A 1 84 ? 8.622 5.611 -4.036 1.00 95.94 84 HIS A N 1
ATOM 673 C CA . HIS A 1 84 ? 9.773 4.781 -4.403 1.00 95.94 84 HIS A CA 1
ATOM 674 C C . HIS A 1 84 ? 10.044 4.910 -5.897 1.00 95.94 84 HIS A C 1
ATOM 676 O O . HIS A 1 84 ? 9.114 4.908 -6.693 1.00 95.94 84 HIS A O 1
ATOM 682 N N . ARG A 1 85 ? 11.300 5.037 -6.328 1.00 93.06 85 ARG A N 1
ATOM 683 C CA . ARG A 1 85 ? 11.616 5.354 -7.734 1.00 93.06 85 ARG A CA 1
ATOM 684 C C . ARG A 1 85 ? 12.366 4.219 -8.413 1.00 93.06 85 ARG A C 1
ATOM 686 O O . ARG A 1 85 ? 13.404 3.796 -7.924 1.00 93.06 85 ARG A O 1
ATOM 693 N N . PHE A 1 86 ? 11.896 3.810 -9.591 1.00 90.38 86 PHE A N 1
ATOM 694 C CA . PHE A 1 86 ? 12.710 3.015 -10.517 1.00 90.38 86 PHE A CA 1
ATOM 695 C C . PHE A 1 86 ? 13.756 3.896 -11.201 1.00 90.38 86 PHE A C 1
ATOM 697 O O . PHE A 1 86 ? 14.896 3.488 -11.398 1.00 90.38 86 PHE A O 1
ATOM 704 N N . ASN A 1 87 ? 13.347 5.101 -11.610 1.00 88.25 87 ASN A N 1
ATOM 705 C CA . ASN A 1 87 ? 14.190 6.111 -12.245 1.00 88.25 87 ASN A CA 1
ATOM 706 C C . ASN A 1 87 ? 13.471 7.477 -12.239 1.00 88.25 87 ASN A C 1
ATOM 708 O O . ASN A 1 87 ? 12.430 7.639 -11.605 1.00 88.25 87 ASN A O 1
ATOM 712 N N . ALA A 1 88 ? 14.013 8.468 -12.953 1.00 87.12 88 ALA A N 1
ATOM 713 C CA . ALA A 1 88 ? 13.437 9.813 -13.035 1.00 87.12 88 ALA A CA 1
ATOM 714 C C . ALA A 1 88 ? 12.037 9.871 -13.679 1.00 87.12 88 ALA A C 1
ATOM 716 O O . ALA A 1 88 ? 11.308 10.832 -13.456 1.00 87.12 88 ALA A O 1
ATOM 717 N N . GLN A 1 89 ? 11.666 8.872 -14.482 1.00 87.56 89 GLN A N 1
ATOM 718 C CA . GLN A 1 89 ? 10.385 8.829 -15.186 1.00 87.56 89 GLN A CA 1
ATOM 719 C C . GLN A 1 89 ? 9.343 7.974 -14.477 1.00 87.56 89 GLN A C 1
ATOM 721 O O . GLN A 1 89 ? 8.163 8.177 -14.730 1.00 87.56 89 GLN A O 1
ATOM 726 N N . PHE A 1 90 ? 9.749 7.021 -13.638 1.00 89.12 90 PHE A N 1
ATOM 727 C CA . PHE A 1 90 ? 8.839 6.037 -13.063 1.00 89.12 90 PHE A CA 1
ATOM 728 C C . PHE A 1 90 ? 9.026 5.892 -11.561 1.00 89.12 90 PHE A C 1
ATOM 730 O O . PHE A 1 90 ? 10.122 5.576 -11.083 1.00 89.12 90 PHE A O 1
ATOM 737 N N . SER A 1 91 ? 7.926 6.058 -10.837 1.00 92.38 91 SER A N 1
ATOM 738 C CA . SER A 1 91 ? 7.856 5.907 -9.389 1.00 92.38 91 SER A CA 1
ATOM 739 C C . SER A 1 91 ? 6.621 5.118 -8.970 1.00 92.38 91 SER A C 1
ATOM 741 O O . SER A 1 91 ? 5.683 4.967 -9.743 1.00 92.38 91 SER A O 1
ATOM 743 N N . ILE A 1 92 ? 6.646 4.577 -7.761 1.00 93.56 92 ILE A N 1
ATOM 744 C CA . ILE A 1 92 ? 5.532 3.936 -7.081 1.00 93.56 92 ILE A CA 1
ATOM 745 C C . ILE A 1 92 ? 5.187 4.812 -5.889 1.00 93.56 92 ILE A C 1
ATOM 747 O O . ILE A 1 92 ? 6.039 5.041 -5.031 1.00 93.56 92 ILE A O 1
ATOM 751 N N . ASP A 1 93 ? 3.940 5.250 -5.823 1.00 93.31 93 ASP A N 1
ATOM 752 C CA . ASP A 1 93 ? 3.346 5.699 -4.575 1.00 93.31 93 ASP A CA 1
ATOM 753 C C . ASP A 1 93 ? 2.777 4.478 -3.864 1.00 93.31 93 ASP A C 1
ATOM 755 O O . ASP A 1 93 ? 1.902 3.792 -4.396 1.00 93.31 93 ASP A O 1
ATOM 759 N N . LEU A 1 94 ? 3.305 4.196 -2.679 1.00 95.38 94 LEU A N 1
ATOM 760 C CA . LEU A 1 94 ? 2.802 3.166 -1.786 1.00 95.38 94 LEU A CA 1
ATOM 761 C C . LEU A 1 94 ? 2.047 3.842 -0.646 1.00 95.38 94 LEU A C 1
ATOM 763 O O . LEU A 1 94 ? 2.638 4.600 0.126 1.00 95.38 94 LEU A O 1
ATOM 767 N N . LYS A 1 95 ? 0.762 3.523 -0.530 1.00 95.25 95 LYS A N 1
ATOM 768 C CA . LYS A 1 95 ? -0.096 3.895 0.594 1.00 95.25 95 LYS A CA 1
ATOM 769 C C . LYS A 1 95 ? -0.372 2.657 1.437 1.00 95.25 95 LYS A C 1
ATOM 771 O O . LYS A 1 95 ? -0.682 1.599 0.895 1.00 95.25 95 LYS A O 1
ATOM 776 N N . ILE A 1 96 ? -0.232 2.784 2.749 1.00 95.94 96 ILE A N 1
ATOM 777 C CA . ILE A 1 96 ? -0.459 1.706 3.713 1.00 95.94 96 ILE A CA 1
ATOM 778 C C . ILE A 1 96 ? -1.483 2.198 4.722 1.00 95.94 96 ILE A C 1
ATOM 780 O O . ILE A 1 96 ? -1.316 3.282 5.278 1.00 95.94 96 ILE A O 1
ATOM 784 N N . TYR A 1 97 ?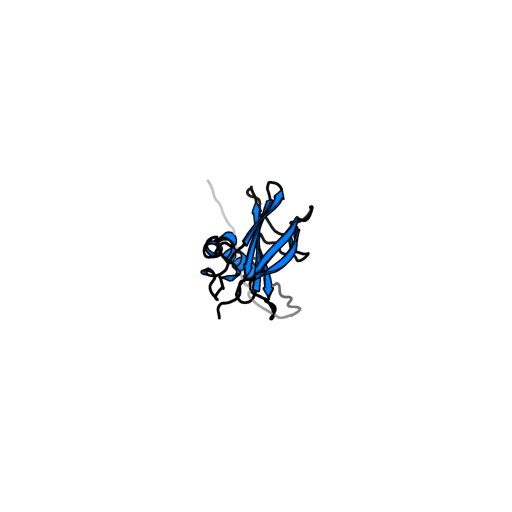 -2.532 1.422 4.946 1.00 94.75 97 TYR A N 1
ATOM 785 C CA . TYR A 1 97 ? -3.566 1.708 5.935 1.00 94.75 97 TYR A CA 1
ATOM 786 C C . TYR A 1 97 ? -4.166 0.390 6.421 1.00 94.75 97 TYR A C 1
ATOM 788 O O . TYR A 1 97 ? -4.139 -0.598 5.686 1.00 94.75 97 TYR A O 1
ATOM 796 N N . ASN A 1 98 ? -4.703 0.351 7.639 1.00 93.12 98 ASN A N 1
ATOM 797 C CA . ASN A 1 98 ? -5.454 -0.809 8.105 1.00 93.12 98 ASN A CA 1
ATOM 798 C C . ASN A 1 98 ? -6.951 -0.507 8.215 1.00 93.12 98 ASN A C 1
ATOM 800 O O . ASN A 1 98 ? -7.364 0.542 8.706 1.00 93.12 98 ASN A O 1
ATOM 804 N N . THR A 1 99 ? -7.757 -1.452 7.743 1.00 91.88 99 THR A N 1
ATOM 805 C CA . THR A 1 99 ? -9.177 -1.546 8.072 1.00 91.88 99 THR A CA 1
ATOM 806 C C . THR A 1 99 ? -9.313 -2.277 9.417 1.00 91.88 99 THR A C 1
ATOM 808 O O . THR A 1 99 ? -8.320 -2.742 9.996 1.00 91.88 99 THR A O 1
ATOM 811 N N . PRO A 1 100 ? -10.538 -2.442 9.937 1.00 90.00 100 PRO A N 1
ATOM 812 C CA . PRO A 1 100 ? -10.770 -3.291 11.101 1.00 90.00 100 PRO A CA 1
ATOM 813 C C . PRO A 1 100 ? -10.363 -4.763 10.910 1.00 90.00 100 PRO A C 1
ATOM 815 O O . PRO A 1 100 ? -10.147 -5.456 11.905 1.00 90.00 100 PRO A O 1
ATOM 818 N N . THR A 1 101 ? -10.254 -5.236 9.664 1.00 89.81 101 THR A N 1
ATOM 819 C CA . THR A 1 101 ? -10.030 -6.649 9.317 1.00 89.81 101 THR A CA 1
ATOM 820 C C . THR A 1 101 ? -8.742 -6.921 8.557 1.00 89.81 101 THR A C 1
ATOM 822 O O . THR A 1 101 ? -8.330 -8.072 8.524 1.00 89.81 101 THR A O 1
ATOM 825 N N . ASP A 1 102 ? -8.103 -5.924 7.947 1.00 92.44 102 ASP A N 1
ATOM 826 C CA . ASP A 1 102 ? -6.984 -6.131 7.024 1.00 92.44 102 ASP A CA 1
ATOM 827 C C . ASP A 1 102 ? -5.974 -4.981 7.100 1.00 92.44 102 ASP A C 1
ATOM 829 O O . ASP A 1 102 ? -6.341 -3.836 7.362 1.00 92.44 102 ASP A O 1
ATOM 833 N N . ILE A 1 103 ? -4.711 -5.254 6.776 1.00 93.81 103 ILE A N 1
ATOM 834 C CA . ILE A 1 103 ? -3.765 -4.229 6.315 1.00 93.81 103 ILE A CA 1
ATOM 835 C C . ILE A 1 103 ? -3.816 -4.193 4.793 1.00 93.81 103 ILE A C 1
ATOM 837 O O . ILE A 1 103 ? -3.726 -5.230 4.130 1.00 93.81 103 ILE A O 1
ATOM 841 N N . ILE A 1 104 ? -3.912 -2.992 4.236 1.00 94.25 104 ILE A N 1
ATOM 842 C CA . ILE A 1 104 ? -3.948 -2.759 2.800 1.00 94.25 104 ILE A CA 1
ATOM 843 C C . ILE A 1 104 ? -2.654 -2.076 2.365 1.00 94.25 104 ILE A C 1
ATOM 845 O O . ILE A 1 104 ? -2.290 -1.016 2.878 1.00 94.25 104 ILE A O 1
ATOM 849 N N . TYR A 1 105 ? -1.979 -2.672 1.383 1.00 95.31 105 TYR A N 1
ATOM 850 C CA . TYR A 1 105 ? -0.847 -2.085 0.672 1.00 95.31 105 TYR A CA 1
ATOM 851 C C . TYR A 1 105 ? -1.300 -1.707 -0.734 1.00 95.31 105 TYR A C 1
ATOM 853 O O . TYR A 1 105 ? -1.525 -2.563 -1.590 1.00 95.31 105 TYR A O 1
ATOM 861 N N . ALA A 1 106 ? -1.443 -0.409 -0.949 1.00 93.62 106 ALA A N 1
ATOM 862 C CA . ALA A 1 106 ? -1.985 0.203 -2.145 1.00 93.62 106 ALA A CA 1
ATOM 863 C C . ALA A 1 106 ? -0.834 0.771 -2.992 1.00 93.62 106 ALA A C 1
ATOM 865 O O . ALA A 1 106 ? -0.241 1.796 -2.651 1.00 93.62 106 ALA A O 1
ATOM 866 N N . PHE A 1 107 ? -0.499 0.088 -4.088 1.00 92.75 107 PHE A N 1
ATOM 867 C CA . PHE A 1 107 ? 0.583 0.448 -5.006 1.00 92.75 107 PHE A CA 1
ATOM 868 C C . PHE A 1 107 ? 0.017 1.201 -6.210 1.00 92.75 107 PHE A C 1
ATOM 870 O O . PHE A 1 107 ? -0.867 0.690 -6.894 1.00 92.75 107 PHE A O 1
ATOM 877 N N . HIS A 1 108 ? 0.563 2.373 -6.526 1.00 90.50 108 HIS A N 1
ATOM 878 C CA . HIS A 1 108 ? 0.224 3.120 -7.737 1.00 90.50 108 HIS A CA 1
ATOM 879 C C . HIS A 1 108 ? 1.495 3.538 -8.468 1.00 90.50 108 HIS A C 1
ATOM 881 O O . HIS A 1 108 ? 2.304 4.300 -7.939 1.00 90.50 108 HIS A O 1
ATOM 887 N N . ILE A 1 109 ? 1.678 3.057 -9.698 1.00 89.19 109 ILE A N 1
ATOM 888 C CA . ILE A 1 109 ? 2.808 3.478 -10.517 1.00 89.19 109 ILE A CA 1
ATOM 889 C C . ILE A 1 109 ? 2.511 4.806 -11.230 1.00 89.19 109 ILE A C 1
ATOM 891 O O . ILE A 1 109 ? 1.563 4.937 -11.998 1.00 89.19 109 ILE A O 1
ATOM 895 N N . LYS A 1 110 ? 3.375 5.797 -11.014 1.00 87.62 110 LYS A N 1
ATOM 896 C CA . LYS A 1 110 ? 3.357 7.095 -11.688 1.00 87.62 110 LYS A CA 1
ATOM 897 C C . LYS A 1 110 ? 4.396 7.143 -12.804 1.00 87.62 110 LYS A C 1
ATOM 899 O O . LYS A 1 110 ? 5.519 6.656 -12.652 1.00 87.62 110 LYS A O 1
ATOM 904 N N . ALA A 1 111 ? 4.023 7.778 -13.915 1.00 85.94 111 ALA A N 1
ATOM 905 C CA . ALA A 1 111 ? 4.915 8.114 -15.020 1.00 85.94 111 ALA A CA 1
ATOM 906 C C . ALA A 1 111 ? 5.028 9.634 -15.181 1.00 85.94 111 ALA A C 1
ATOM 908 O O . ALA A 1 111 ? 4.025 10.339 -15.188 1.00 85.94 111 ALA A O 1
ATOM 909 N N . GLY A 1 112 ? 6.246 10.141 -15.367 1.00 73.31 112 GLY A N 1
ATOM 910 C CA . GLY A 1 112 ? 6.511 11.557 -15.654 1.00 73.31 112 GLY A CA 1
ATOM 911 C C . GLY A 1 112 ? 6.263 11.973 -17.113 1.00 73.31 112 GLY A C 1
ATOM 912 O O . GLY A 1 112 ? 6.578 13.097 -17.487 1.00 73.31 112 GLY A O 1
ATOM 913 N N . ASN A 1 113 ? 5.759 11.076 -17.961 1.00 75.00 113 ASN A N 1
ATOM 914 C CA . ASN A 1 113 ? 5.459 11.309 -19.376 1.00 75.00 113 ASN A CA 1
ATOM 915 C C . ASN A 1 113 ? 4.128 10.631 -19.757 1.00 75.00 113 ASN A C 1
ATOM 917 O O . ASN A 1 113 ? 3.553 9.901 -18.957 1.00 75.00 113 ASN A O 1
ATOM 921 N N . ASN A 1 114 ? 3.682 10.793 -21.008 1.00 62.38 114 ASN A N 1
ATOM 922 C CA . ASN A 1 114 ? 2.485 10.125 -21.550 1.00 62.38 114 ASN A CA 1
ATOM 923 C C . ASN A 1 114 ? 2.664 8.603 -21.767 1.00 62.38 114 ASN A C 1
ATOM 925 O O . ASN A 1 114 ? 1.996 8.017 -22.620 1.00 62.38 114 ASN A O 1
ATOM 929 N N . SER A 1 115 ? 3.599 7.952 -21.067 1.00 73.81 115 SER A N 1
ATOM 930 C CA . SER A 1 115 ? 3.677 6.491 -21.085 1.00 73.81 115 SER A CA 1
ATOM 931 C C . SER A 1 115 ? 2.532 5.899 -20.268 1.00 73.81 115 SER A C 1
ATOM 933 O O . SER A 1 115 ? 1.967 6.558 -19.400 1.00 73.81 115 SER A O 1
ATOM 935 N N . ARG A 1 116 ? 2.180 4.643 -20.549 1.00 74.50 116 ARG A N 1
ATOM 936 C CA . ARG A 1 116 ? 1.279 3.859 -19.700 1.00 74.50 116 ARG A CA 1
ATOM 937 C C . ARG A 1 116 ? 2.140 3.126 -18.666 1.00 74.50 116 ARG A C 1
ATOM 939 O O . ARG A 1 116 ? 2.775 2.134 -19.033 1.00 74.50 116 ARG A O 1
ATOM 946 N N . PRO A 1 117 ? 2.271 3.619 -17.421 1.00 81.06 117 PRO A N 1
ATOM 947 C CA . PRO A 1 117 ? 3.033 2.908 -16.410 1.00 81.06 117 PRO A CA 1
ATOM 948 C C . PRO A 1 117 ? 2.240 1.683 -15.958 1.00 81.06 117 PRO A C 1
ATOM 950 O O . PRO A 1 117 ? 1.079 1.792 -15.585 1.00 81.06 117 PRO A O 1
ATOM 953 N N . VAL A 1 118 ? 2.870 0.513 -15.992 1.00 87.06 118 VAL A N 1
ATOM 954 C CA . VAL A 1 118 ? 2.270 -0.740 -15.527 1.00 87.06 118 VAL A CA 1
ATOM 955 C C . VAL A 1 118 ? 3.231 -1.409 -14.550 1.00 87.06 118 VAL A C 1
ATOM 957 O O . VAL A 1 118 ? 4.456 -1.338 -14.730 1.00 87.06 118 VAL A O 1
ATOM 960 N N . ILE A 1 119 ? 2.671 -2.029 -13.515 1.00 89.12 119 ILE A N 1
ATOM 961 C CA . ILE A 1 119 ? 3.353 -2.954 -12.614 1.00 89.12 119 ILE A CA 1
ATOM 962 C C . ILE A 1 119 ? 3.288 -4.343 -13.253 1.00 89.12 119 ILE A C 1
ATOM 964 O O . ILE A 1 119 ? 2.206 -4.855 -13.516 1.00 89.12 119 ILE A O 1
ATOM 968 N N . GLY A 1 120 ? 4.441 -4.955 -13.511 1.00 90.19 120 GLY A N 1
ATOM 969 C CA . GLY A 1 120 ? 4.518 -6.306 -14.064 1.00 90.19 120 GLY A CA 1
ATOM 970 C C . GLY A 1 120 ? 4.237 -7.343 -12.985 1.00 90.19 120 GLY A C 1
ATOM 971 O O . GLY A 1 120 ? 3.252 -8.076 -13.068 1.00 90.19 120 GLY A O 1
ATOM 972 N N . THR A 1 121 ? 5.074 -7.366 -11.942 1.00 93.69 121 THR A N 1
ATOM 973 C CA . THR A 1 121 ? 4.896 -8.272 -10.800 1.00 93.69 121 THR A CA 1
ATOM 974 C C . THR A 1 121 ? 5.149 -7.599 -9.457 1.00 93.69 121 THR A C 1
ATOM 976 O O . THR A 1 121 ? 5.947 -6.664 -9.361 1.00 93.69 121 THR A O 1
ATOM 979 N N . ILE A 1 122 ? 4.509 -8.127 -8.414 1.00 94.44 122 ILE A N 1
ATOM 980 C CA . ILE A 1 122 ? 4.818 -7.851 -7.006 1.00 94.44 122 ILE A CA 1
ATOM 981 C C . ILE A 1 122 ? 5.071 -9.194 -6.330 1.00 94.44 122 ILE A C 1
ATOM 983 O O . ILE A 1 122 ? 4.241 -10.093 -6.415 1.00 94.44 122 ILE A O 1
ATOM 987 N N . ASN A 1 123 ? 6.240 -9.359 -5.706 1.00 94.56 123 ASN A N 1
ATOM 988 C CA . ASN A 1 123 ? 6.667 -10.618 -5.080 1.00 94.56 123 ASN A CA 1
ATOM 989 C C . ASN A 1 123 ? 6.540 -11.837 -6.019 1.00 94.56 123 ASN A C 1
ATOM 991 O O . ASN A 1 123 ? 6.223 -12.942 -5.596 1.00 94.56 123 ASN A O 1
ATOM 995 N N . GLY A 1 124 ? 6.775 -11.626 -7.319 1.00 91.25 124 GLY A N 1
ATOM 996 C CA . GLY A 1 124 ? 6.669 -12.665 -8.349 1.00 91.25 124 GLY A CA 1
ATOM 997 C C . GLY A 1 124 ? 5.250 -12.931 -8.868 1.00 91.25 124 GLY A C 1
ATOM 998 O O . GLY A 1 124 ? 5.115 -13.576 -9.904 1.00 91.25 124 GLY A O 1
ATOM 999 N N . GLN A 1 125 ? 4.206 -12.395 -8.231 1.00 91.81 125 GLN A N 1
ATOM 1000 C CA . GLN A 1 125 ? 2.829 -12.503 -8.710 1.00 91.81 125 GLN A CA 1
ATOM 1001 C C . GLN A 1 125 ? 2.559 -11.479 -9.816 1.00 91.81 125 GLN A C 1
ATOM 1003 O O . GLN A 1 125 ? 2.878 -10.301 -9.661 1.00 91.81 125 GLN A O 1
ATOM 1008 N N . ALA A 1 126 ? 1.966 -11.925 -10.926 1.00 91.75 126 ALA A N 1
ATOM 1009 C CA . ALA A 1 126 ? 1.591 -11.054 -12.037 1.00 91.75 126 ALA A CA 1
ATOM 1010 C C . ALA A 1 126 ? 0.466 -10.086 -11.642 1.00 91.75 126 ALA A C 1
ATOM 1012 O O . ALA A 1 126 ? -0.525 -10.494 -11.040 1.00 91.75 126 ALA A O 1
ATOM 1013 N N . VAL A 1 127 ? 0.638 -8.815 -12.009 1.00 89.69 127 VAL A N 1
ATOM 1014 C CA . VAL A 1 127 ? -0.306 -7.720 -11.737 1.00 89.69 127 VAL A CA 1
ATOM 1015 C C . VAL A 1 127 ? -0.827 -7.138 -13.051 1.00 89.69 127 VAL A C 1
ATOM 1017 O O . VAL A 1 127 ? -2.026 -7.134 -13.286 1.00 89.69 127 VAL A O 1
ATOM 1020 N N . ASN A 1 128 ? 0.076 -6.694 -13.932 1.00 88.38 128 ASN A N 1
ATOM 1021 C CA . ASN A 1 128 ? -0.224 -6.100 -15.243 1.00 88.38 128 ASN A CA 1
ATOM 1022 C C . ASN A 1 128 ? -1.202 -4.906 -15.215 1.00 88.38 128 ASN A C 1
ATOM 1024 O O . ASN A 1 128 ? -1.917 -4.661 -16.184 1.00 88.38 128 ASN A O 1
ATOM 1028 N N . ALA A 1 129 ? -1.171 -4.113 -14.141 1.00 86.94 129 ALA A N 1
ATOM 1029 C CA . ALA A 1 129 ? -2.033 -2.950 -13.930 1.00 86.94 129 ALA A CA 1
ATOM 1030 C C . ALA A 1 129 ? -1.235 -1.718 -13.440 1.00 86.94 129 ALA A C 1
ATOM 1032 O O . ALA A 1 129 ? -0.128 -1.871 -12.909 1.00 86.94 129 ALA A O 1
ATOM 1033 N N . PRO A 1 130 ? -1.742 -0.481 -13.629 1.00 86.50 130 PRO A N 1
ATOM 1034 C CA . PRO A 1 130 ? -1.123 0.733 -13.082 1.00 86.50 130 PRO A CA 1
ATOM 1035 C C . PRO A 1 130 ? -1.283 0.849 -11.556 1.00 86.50 130 PRO A C 1
ATOM 1037 O O . PRO A 1 130 ? -0.538 1.573 -10.893 1.00 86.50 130 PRO A O 1
ATOM 1040 N N . THR A 1 131 ? -2.260 0.146 -10.992 1.00 87.62 131 THR A N 1
ATOM 1041 C CA . THR A 1 131 ? -2.589 0.148 -9.568 1.00 87.62 131 THR A CA 1
ATOM 1042 C C . THR A 1 131 ? -2.823 -1.280 -9.090 1.00 87.62 131 THR A C 1
ATOM 1044 O O . THR A 1 131 ? -3.255 -2.134 -9.862 1.00 87.62 131 THR A O 1
ATOM 1047 N N . TYR A 1 132 ? -2.493 -1.557 -7.830 1.00 89.56 132 TYR A N 1
ATOM 1048 C CA . TYR A 1 132 ? -2.694 -2.869 -7.215 1.00 89.56 132 TYR A CA 1
ATOM 1049 C C . TYR A 1 132 ? -2.875 -2.753 -5.705 1.00 89.56 132 TYR A C 1
ATOM 1051 O O . TYR A 1 132 ? -2.157 -1.993 -5.054 1.00 89.56 132 TYR A O 1
ATOM 1059 N N . GLU A 1 133 ? -3.781 -3.557 -5.150 1.00 90.50 133 GLU A N 1
ATOM 1060 C CA . GLU A 1 133 ? -3.928 -3.743 -3.707 1.00 90.50 133 GLU A CA 1
ATOM 1061 C C . GLU A 1 133 ? -3.489 -5.132 -3.292 1.00 90.50 133 GLU A C 1
ATOM 1063 O O . GLU A 1 133 ? -3.976 -6.135 -3.811 1.00 90.50 133 GLU A O 1
ATOM 1068 N N . LEU A 1 134 ? -2.634 -5.180 -2.277 1.00 92.00 134 LEU A N 1
ATOM 1069 C CA . LEU A 1 134 ? -2.426 -6.380 -1.490 1.00 92.00 134 LEU A CA 1
ATOM 1070 C C . LEU A 1 134 ? -3.139 -6.222 -0.150 1.00 92.00 134 LEU A C 1
ATOM 1072 O O . LEU A 1 134 ? -2.879 -5.265 0.579 1.00 92.00 134 LEU A O 1
ATOM 1076 N N . LYS A 1 135 ? -4.007 -7.180 0.172 1.00 92.50 135 LYS A N 1
ATOM 1077 C CA . LYS A 1 135 ? -4.720 -7.245 1.450 1.00 92.50 135 LYS A CA 1
ATOM 1078 C C . LYS A 1 135 ? -4.128 -8.366 2.287 1.00 92.50 135 LYS A C 1
ATOM 1080 O O . LYS A 1 135 ? -4.031 -9.496 1.811 1.00 92.50 135 LYS A O 1
ATOM 1085 N N . ILE A 1 136 ? -3.711 -8.038 3.502 1.00 90.25 136 ILE A N 1
ATOM 1086 C CA . ILE A 1 136 ? -3.219 -9.001 4.484 1.00 90.25 136 ILE A CA 1
ATOM 1087 C C . ILE A 1 136 ? -4.232 -9.036 5.631 1.00 90.25 136 ILE A C 1
ATOM 1089 O O . ILE A 1 136 ? -4.371 -8.019 6.315 1.00 90.25 136 ILE A O 1
ATOM 1093 N N . PRO A 1 137 ? -4.940 -10.160 5.840 1.00 90.38 137 PRO A N 1
ATOM 1094 C CA . PRO A 1 137 ? -5.907 -10.282 6.921 1.00 90.38 137 PRO A CA 1
ATOM 1095 C C . PRO A 1 137 ? -5.282 -10.053 8.292 1.00 90.38 137 PRO A C 1
ATOM 1097 O O . PRO A 1 137 ? -4.128 -10.408 8.537 1.00 90.38 137 PRO A O 1
ATOM 1100 N N . LYS A 1 138 ? -6.085 -9.498 9.195 1.00 81.00 138 LYS A N 1
ATOM 1101 C CA . LYS A 1 138 ? -5.753 -9.307 10.599 1.00 81.00 138 LYS A CA 1
ATOM 1102 C C . LYS A 1 138 ? -5.595 -10.637 11.313 1.00 81.00 138 LYS A C 1
ATOM 1104 O O . LYS A 1 138 ? -6.515 -11.454 11.315 1.00 81.00 138 LYS A O 1
ATOM 1109 N N . GLU A 1 139 ? -4.440 -10.832 11.944 1.00 76.50 139 GLU A N 1
ATOM 1110 C CA . GLU A 1 139 ? -4.243 -11.946 12.865 1.00 76.50 139 GLU A CA 1
ATOM 1111 C C . GLU A 1 139 ? -4.990 -11.661 14.177 1.00 76.50 139 GLU A C 1
ATOM 1113 O O . GLU A 1 139 ? -5.205 -10.512 14.578 1.00 76.50 139 GLU A O 1
ATOM 1118 N N . THR A 1 140 ? -5.462 -12.722 14.829 1.00 63.28 140 THR A N 1
ATOM 1119 C CA . THR A 1 140 ? -6.318 -12.643 16.027 1.00 63.28 140 THR A CA 1
ATOM 1120 C C . THR A 1 140 ? -5.647 -11.996 17.248 1.00 63.28 140 THR A C 1
ATOM 1122 O O . THR A 1 140 ? -6.332 -11.728 18.232 1.00 63.28 140 THR A O 1
ATOM 1125 N N . ASP A 1 141 ? -4.339 -11.753 17.201 1.00 69.75 141 ASP A N 1
ATOM 1126 C CA . ASP A 1 141 ? -3.469 -11.317 18.297 1.00 69.75 141 ASP A CA 1
ATOM 1127 C C . ASP A 1 141 ? -2.809 -9.942 18.091 1.00 69.75 141 ASP A C 1
ATOM 1129 O O . ASP A 1 141 ? -2.000 -9.536 18.921 1.00 69.75 141 ASP A O 1
ATOM 1133 N N . TRP A 1 142 ? -3.193 -9.186 17.059 1.00 75.69 142 TRP A N 1
ATOM 1134 C CA . TRP A 1 142 ? -2.660 -7.836 16.842 1.00 75.69 142 TRP A CA 1
ATOM 1135 C C . TRP A 1 142 ? -2.899 -6.907 18.032 1.00 75.69 142 TRP A C 1
ATOM 1137 O O . TRP A 1 142 ? -4.037 -6.689 18.467 1.00 75.69 142 TRP A O 1
ATOM 1147 N N . SER A 1 143 ? -1.816 -6.288 18.481 1.00 84.38 143 SER A N 1
ATOM 1148 C CA . SER A 1 143 ? -1.809 -5.286 19.539 1.00 84.38 143 SER A CA 1
ATOM 1149 C C . SER A 1 143 ? -1.857 -3.859 18.979 1.00 84.38 143 SER A C 1
ATOM 1151 O O . SER A 1 143 ? -1.426 -3.582 17.857 1.00 84.38 143 SER A O 1
ATOM 1153 N N . THR A 1 144 ? -2.433 -2.932 19.748 1.00 87.56 144 THR A N 1
ATOM 1154 C CA . THR A 1 144 ? -2.406 -1.501 19.416 1.00 87.56 144 THR A CA 1
ATOM 1155 C C . THR A 1 144 ? -0.957 -1.047 19.277 1.00 87.56 144 THR A C 1
ATOM 1157 O O . THR A 1 144 ? -0.129 -1.347 20.135 1.00 87.56 144 THR A O 1
ATOM 1160 N N . CYS A 1 145 ? -0.654 -0.336 18.193 1.00 92.06 145 CYS A N 1
ATOM 1161 C CA . CYS A 1 145 ? 0.690 0.123 17.845 1.00 92.06 145 CYS A CA 1
ATOM 1162 C C . CYS A 1 145 ? 1.722 -0.974 17.628 1.00 92.06 145 CYS A C 1
ATOM 1164 O O . CYS A 1 145 ? 2.923 -0.720 17.685 1.00 92.06 145 CYS A O 1
ATOM 1166 N N . GLU A 1 146 ? 1.281 -2.182 17.310 1.00 92.50 146 GLU A N 1
ATOM 1167 C CA . GLU A 1 146 ? 2.187 -3.193 16.802 1.00 92.50 146 GLU A CA 1
ATOM 1168 C C . GLU A 1 146 ? 2.774 -2.756 15.458 1.00 92.50 146 GLU A C 1
ATOM 1170 O O . GLU A 1 146 ? 2.051 -2.320 14.558 1.00 92.50 146 GLU A O 1
ATOM 1175 N N . LEU A 1 147 ? 4.098 -2.853 15.332 1.00 93.25 147 LEU A N 1
ATOM 1176 C CA . LEU A 1 147 ? 4.810 -2.531 14.104 1.00 93.25 147 LEU A CA 1
ATOM 1177 C C . LEU A 1 147 ? 4.824 -3.747 13.178 1.00 93.25 147 LEU A C 1
ATOM 1179 O O . LEU A 1 147 ? 5.453 -4.757 13.482 1.00 93.25 147 LEU A O 1
ATOM 1183 N N . ILE A 1 148 ? 4.206 -3.606 12.010 1.00 92.12 148 ILE A N 1
ATOM 1184 C CA . ILE A 1 148 ? 4.254 -4.605 10.945 1.00 92.12 148 ILE A CA 1
ATOM 1185 C C . ILE A 1 148 ? 5.247 -4.160 9.882 1.00 92.12 148 ILE A C 1
ATOM 1187 O O . ILE A 1 148 ? 5.137 -3.061 9.329 1.00 92.12 148 ILE A O 1
ATOM 1191 N N . GLU A 1 149 ? 6.193 -5.040 9.565 1.00 94.69 149 GLU A N 1
ATOM 1192 C CA . GLU A 1 149 ? 7.214 -4.825 8.546 1.00 94.69 149 GLU A CA 1
ATOM 1193 C C . GLU A 1 149 ? 7.054 -5.833 7.410 1.00 94.69 149 GLU A C 1
ATOM 1195 O O . GLU A 1 149 ? 6.922 -7.033 7.632 1.00 94.69 149 GLU A O 1
ATOM 1200 N N . ASN A 1 150 ? 7.078 -5.341 6.174 1.00 95.00 150 ASN A N 1
ATOM 1201 C CA . ASN A 1 150 ? 6.958 -6.160 4.976 1.00 95.00 150 ASN A CA 1
ATOM 1202 C C . ASN A 1 150 ? 7.944 -5.700 3.907 1.00 95.00 150 ASN A C 1
ATOM 1204 O O . ASN A 1 150 ? 8.213 -4.508 3.748 1.00 95.00 150 ASN A O 1
ATOM 1208 N N . GLN A 1 151 ? 8.459 -6.655 3.135 1.00 97.38 151 GLN A N 1
ATOM 1209 C CA . GLN A 1 151 ? 9.301 -6.378 1.980 1.00 97.38 151 GLN A CA 1
ATOM 1210 C C . GLN A 1 151 ? 8.569 -6.751 0.693 1.00 97.38 151 GLN A C 1
ATOM 1212 O O . GLN A 1 151 ? 8.036 -7.852 0.553 1.00 97.38 151 GLN A O 1
ATOM 1217 N N . PHE A 1 152 ? 8.593 -5.835 -0.271 1.00 97.31 152 PHE A N 1
ATOM 1218 C CA . PHE A 1 152 ? 8.025 -6.036 -1.596 1.00 97.31 152 PHE A CA 1
ATOM 1219 C C . PHE A 1 152 ? 9.108 -5.933 -2.659 1.00 97.31 152 PHE A C 1
ATOM 1221 O O . PHE A 1 152 ? 9.864 -4.966 -2.699 1.00 97.31 152 PHE A O 1
ATOM 1228 N N . THR A 1 153 ? 9.154 -6.910 -3.556 1.00 97.25 153 THR A N 1
ATOM 1229 C CA . THR A 1 153 ? 9.961 -6.850 -4.776 1.00 97.25 153 THR A CA 1
ATOM 1230 C C . THR A 1 153 ? 9.037 -6.552 -5.945 1.00 97.25 153 THR A C 1
ATOM 1232 O O . THR A 1 153 ? 8.229 -7.399 -6.327 1.00 97.25 153 THR A O 1
ATOM 1235 N N . VAL A 1 154 ? 9.148 -5.353 -6.514 1.00 96.25 154 VAL A N 1
ATOM 1236 C CA . VAL A 1 154 ? 8.284 -4.887 -7.602 1.00 96.25 154 VAL A CA 1
ATOM 1237 C C . VAL A 1 154 ? 9.056 -4.836 -8.915 1.00 96.25 154 VAL A C 1
ATOM 1239 O O . VAL A 1 154 ? 10.144 -4.262 -8.994 1.00 96.25 154 VAL A O 1
ATOM 1242 N N . THR A 1 155 ? 8.482 -5.406 -9.973 1.00 94.06 155 THR A N 1
ATOM 1243 C CA . THR A 1 155 ? 9.042 -5.366 -11.331 1.00 94.06 155 THR A CA 1
ATOM 1244 C C . THR A 1 155 ? 8.061 -4.733 -12.308 1.00 94.06 155 THR A C 1
ATOM 1246 O O . THR A 1 155 ? 6.848 -4.781 -12.115 1.00 94.06 155 THR A O 1
ATOM 1249 N N . ARG A 1 156 ? 8.579 -4.144 -13.388 1.00 89.06 156 ARG A N 1
ATOM 1250 C CA . ARG A 1 156 ? 7.768 -3.587 -14.488 1.00 89.06 156 ARG A CA 1
ATOM 1251 C C . ARG A 1 156 ? 7.876 -4.369 -15.796 1.00 89.06 156 ARG A C 1
ATOM 1253 O O . ARG A 1 156 ? 7.152 -4.077 -16.739 1.00 89.06 156 ARG A O 1
ATOM 1260 N N . GLY A 1 157 ? 8.826 -5.293 -15.880 1.00 83.62 157 GLY A N 1
ATOM 1261 C CA . GLY A 1 157 ? 9.285 -5.911 -17.118 1.00 83.62 157 GLY A CA 1
ATOM 1262 C C . GLY A 1 157 ? 10.793 -6.139 -17.055 1.00 83.62 157 GLY A C 1
ATOM 1263 O O . GLY A 1 157 ? 11.338 -6.368 -15.976 1.00 83.62 157 GLY A O 1
ATOM 1264 N N . ALA A 1 158 ? 11.478 -6.043 -18.194 1.00 75.44 158 ALA A N 1
ATOM 1265 C CA . ALA A 1 158 ? 12.932 -6.163 -18.240 1.00 75.44 158 ALA A CA 1
ATOM 1266 C C . ALA A 1 158 ? 13.614 -5.009 -17.478 1.00 75.44 158 ALA A C 1
ATOM 1268 O O . ALA A 1 158 ? 13.359 -3.836 -17.757 1.00 75.44 158 ALA A O 1
ATOM 1269 N N . GLY A 1 159 ? 14.489 -5.336 -16.526 1.00 82.81 159 GLY A N 1
ATOM 1270 C CA . GLY A 1 159 ? 15.242 -4.362 -15.735 1.00 82.81 159 GLY A CA 1
ATOM 1271 C C . GLY A 1 159 ? 15.469 -4.814 -14.296 1.00 82.81 159 GLY A C 1
ATOM 1272 O O . GLY A 1 159 ? 15.076 -5.913 -13.907 1.00 82.81 159 GLY A O 1
ATOM 1273 N N . ASN A 1 160 ? 16.105 -3.948 -13.505 1.00 91.31 160 ASN A N 1
ATOM 1274 C CA . ASN A 1 160 ? 16.319 -4.217 -12.087 1.00 91.31 160 ASN A CA 1
ATOM 1275 C C . ASN A 1 160 ? 15.003 -4.056 -11.307 1.00 91.31 160 ASN A C 1
ATOM 1277 O O . ASN A 1 160 ? 14.296 -3.062 -11.516 1.00 91.31 160 ASN A O 1
ATOM 1281 N N . PRO A 1 161 ? 14.676 -4.998 -10.407 1.00 94.19 161 PRO A N 1
ATOM 1282 C CA . PRO A 1 161 ? 13.535 -4.859 -9.516 1.00 94.19 161 PRO A CA 1
ATOM 1283 C C . PRO A 1 161 ? 13.739 -3.699 -8.537 1.00 94.19 161 PRO A C 1
ATOM 1285 O O . PRO A 1 161 ? 14.868 -3.355 -8.182 1.00 94.19 161 PRO A O 1
ATOM 1288 N N . LEU A 1 162 ? 12.631 -3.139 -8.059 1.00 95.75 162 LEU A N 1
ATOM 1289 C CA . LEU A 1 162 ? 12.616 -2.211 -6.936 1.00 95.75 162 LEU A CA 1
ATOM 1290 C C . LEU A 1 162 ? 12.249 -2.980 -5.668 1.00 95.75 162 LEU A C 1
ATOM 1292 O O . LEU A 1 162 ? 11.190 -3.603 -5.612 1.00 95.75 162 LEU A O 1
ATOM 1296 N N . VAL A 1 163 ? 13.123 -2.934 -4.665 1.00 97.06 163 VAL A N 1
ATOM 1297 C CA . VAL A 1 163 ? 12.859 -3.514 -3.345 1.00 97.06 163 VAL A CA 1
ATOM 1298 C C . VAL A 1 163 ? 12.349 -2.411 -2.428 1.00 97.06 163 VAL A C 1
ATOM 1300 O O . VAL A 1 163 ? 13.027 -1.404 -2.230 1.00 97.06 163 VAL A O 1
ATOM 1303 N N . ILE A 1 164 ? 11.152 -2.603 -1.887 1.00 97.56 164 ILE A N 1
ATOM 1304 C CA . ILE A 1 164 ? 10.477 -1.671 -0.990 1.00 97.56 164 ILE A CA 1
ATOM 1305 C C . ILE A 1 164 ? 10.378 -2.329 0.382 1.00 97.56 164 ILE A C 1
ATOM 1307 O O . ILE A 1 164 ? 9.714 -3.351 0.526 1.00 97.56 164 ILE A O 1
ATOM 1311 N N . ASN A 1 165 ? 11.010 -1.724 1.385 1.00 97.06 165 ASN A N 1
ATOM 1312 C CA . ASN A 1 165 ? 10.797 -2.081 2.785 1.00 97.06 165 ASN A CA 1
ATOM 1313 C C . ASN A 1 165 ? 9.718 -1.153 3.346 1.00 97.06 165 ASN A C 1
ATOM 1315 O O . ASN A 1 165 ? 9.899 0.065 3.388 1.00 97.06 165 ASN A O 1
ATOM 1319 N N . ALA A 1 166 ? 8.588 -1.730 3.724 1.00 95.94 166 ALA A N 1
ATOM 1320 C CA . ALA A 1 166 ? 7.427 -1.036 4.242 1.00 95.94 166 ALA A CA 1
ATOM 1321 C C . ALA A 1 166 ? 7.266 -1.339 5.731 1.00 95.94 166 ALA A C 1
ATOM 1323 O O . ALA A 1 166 ? 7.416 -2.483 6.150 1.00 95.94 166 ALA A O 1
ATOM 1324 N N . SER A 1 167 ? 6.920 -0.319 6.513 1.00 94.75 167 SER A N 1
ATOM 1325 C CA . SER A 1 167 ? 6.621 -0.465 7.936 1.00 94.75 167 SER A CA 1
ATOM 1326 C C . SER A 1 167 ? 5.413 0.378 8.327 1.00 94.75 167 SER A C 1
ATOM 1328 O O . SER A 1 167 ? 5.268 1.513 7.849 1.00 94.75 167 SER A O 1
ATOM 1330 N N . TYR A 1 168 ? 4.543 -0.163 9.175 1.00 95.31 168 TYR A N 1
ATOM 1331 C CA . TYR A 1 168 ? 3.283 0.469 9.560 1.00 95.31 168 TYR A CA 1
ATOM 1332 C C . TYR A 1 168 ? 2.865 0.046 10.974 1.00 95.31 168 TYR A C 1
ATOM 1334 O O . TYR A 1 168 ? 2.955 -1.135 11.297 1.00 95.31 168 TYR A O 1
ATOM 1342 N N . HIS A 1 169 ? 2.428 1.000 11.804 1.00 94.75 169 HIS A N 1
ATOM 1343 C CA . HIS A 1 169 ? 1.888 0.698 13.134 1.00 94.75 169 HIS A CA 1
ATOM 1344 C C . HIS A 1 169 ? 0.382 0.476 13.045 1.00 94.75 169 HIS A C 1
ATOM 1346 O O . HIS A 1 169 ? -0.315 1.264 12.406 1.00 94.75 169 HIS A O 1
ATOM 1352 N N . LEU A 1 170 ? -0.108 -0.577 13.692 1.00 92.81 170 LEU A N 1
ATOM 1353 C CA . LEU A 1 170 ? -1.513 -0.957 13.647 1.00 92.81 170 LEU A CA 1
ATOM 1354 C C . LEU A 1 170 ? -2.373 -0.119 14.584 1.00 92.81 170 LEU A C 1
ATOM 1356 O O . LEU A 1 170 ? -2.082 0.004 15.772 1.00 92.81 170 LEU A O 1
ATOM 1360 N N . PHE A 1 171 ? -3.490 0.375 14.058 1.00 93.12 171 PHE A N 1
ATOM 1361 C CA . PHE A 1 171 ? -4.526 1.013 14.859 1.00 93.12 171 PHE A CA 1
ATOM 1362 C C . PHE A 1 171 ? -5.619 -0.002 15.178 1.00 93.12 171 PHE A C 1
ATOM 1364 O O . PHE A 1 171 ? -6.159 -0.666 14.285 1.00 93.12 171 PHE A O 1
ATOM 1371 N N . GLU A 1 172 ? -5.950 -0.147 16.460 1.00 91.81 172 GLU A N 1
ATOM 1372 C CA . GLU A 1 172 ? -7.018 -1.050 16.873 1.00 91.81 172 GLU A CA 1
ATOM 1373 C C . GLU A 1 172 ? -8.399 -0.517 16.483 1.00 91.81 172 GLU A C 1
ATOM 1375 O O . GLU A 1 172 ? -8.591 0.678 16.257 1.00 91.81 172 GLU A O 1
ATOM 1380 N N . LYS A 1 173 ? -9.387 -1.415 16.430 1.00 91.00 173 LYS A N 1
ATOM 1381 C CA . LYS A 1 173 ? -10.784 -1.013 16.284 1.00 91.00 173 LYS A CA 1
ATOM 1382 C C . LYS A 1 173 ? -11.292 -0.497 17.630 1.00 91.00 173 LYS A C 1
ATOM 1384 O O . LYS A 1 173 ? -11.064 -1.146 18.649 1.00 91.00 173 LYS A O 1
ATOM 1389 N N . CYS A 1 174 ? -12.021 0.614 17.632 1.00 89.94 174 CYS A N 1
ATOM 1390 C CA . CYS A 1 174 ? -12.707 1.080 18.832 1.00 89.94 174 CYS A CA 1
ATOM 1391 C C . CYS A 1 174 ? -13.679 0.006 19.357 1.00 89.94 174 CYS A C 1
ATOM 1393 O O . CYS A 1 174 ? -14.339 -0.682 18.571 1.00 89.94 174 CYS A O 1
ATOM 1395 N N . LYS A 1 175 ? -13.733 -0.139 20.684 1.00 84.06 175 LYS A N 1
ATOM 1396 C CA . LYS A 1 175 ? -14.604 -1.097 21.382 1.00 84.06 175 LYS A CA 1
ATOM 1397 C C . LYS A 1 175 ? -16.060 -0.653 21.406 1.00 84.06 175 LYS A C 1
ATOM 1399 O O . LYS A 1 175 ? -16.297 0.571 21.507 1.00 84.06 175 LYS A O 1
#

=== Feature glossary ===
Legend for the data blocks above and below:

— What the protein is —

The amino-acid sequence is the protein's primary structure: the linear order of residues from the N-terminus to the C-terminus, written in one-letter code. Everything else here — the 3D coordinates, the secondary structure, the domain annotations — is ultimately a consequence of this string.

Database cross-references. InterPro integrates a dozen domain/family signature databases into unified entries with residue-range hits. GO terms attach function/process/location labels with evidence codes. CATH codes position the fold in a four-level structural taxonomy. Organism is the NCBI-taxonomy species name.

— Where its atoms are —

The mmCIF block holds the 3D Cartesian coordinates of each backbone atom (N, Cα, C, O) in ångströms. mmCIF is the PDB's canonical archive format — a tagged-loop text representation of the atomic model.

The six renders are orthographic views along the three Cartesian axes in both directions. Representation (cartoon, sticks, or surface) and color scheme (sequence-rainbow or by-chain) vary across proteins so the training set covers all the common visualization conventions.

— Local backbone conformation —

Secondary structure is the local, repeating backbone conformation. DSSP classifies it into eight states by reading the hydrogen-bond network: three helix types (H, G, I), two β types (E, B), two non-regular types (T, S), and unstructured coil (-).

SS3 is a coarse helix/strand/coil call (letters a/b/c) made by the P-SEA algorithm from inter-Cα distances and dihedrals. It is less detailed than DSSP but needs only Cα positions.

Backbone dihedral angles. Every residue except chain termini has a φ (preceding-C → N → Cα → C) and a ψ (N → Cα → C → next-N). They are reported in degrees following the IUPAC sign convention. Secondary structure is essentially a statement about which (φ, ψ) basin each residue occupies.

— Global shape and packing —

The geometric summary reports three shape descriptors. Rg (radius of gyration) measures how spread out the Cα atoms are about their centre of mass; compact globular proteins have small Rg, elongated or unfolded ones large. Cα contacts (<8 Å, |i−j|>4) count long-range residue pairs in spatial proximity — high for tightly packed folds, nea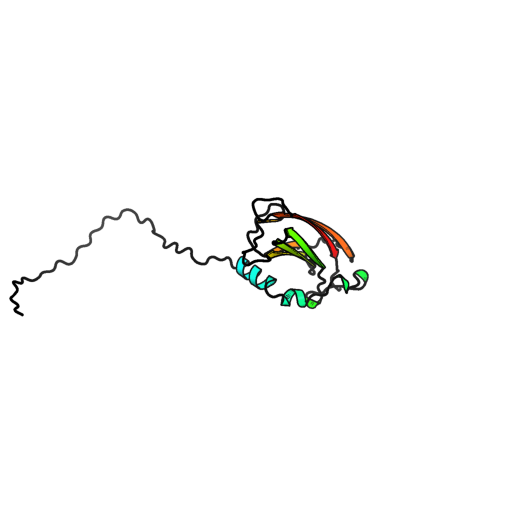r zero for rods or random coil. The bounding-box extents give the protein's footprint along x, y, z in Å.

Solvent accessibility: the surface area of each residue that a 1.4 Å water probe can touch, in Å². When only backbone atoms are present the absolute values are lower than full-atom SASA (side chains contribute most of the area) and are flagged as backbone-only.

Plot images: a contact map (which residues are close in 3D, as an N×N binary image), a Ramachandran scatter (backbone torsion angles, revealing secondary-structure composition at a glance), and — for AlphaFold structures — a PAE heatmap (pairwise prediction confidence).

— Structural neighborhood —

Foldseek's 3Di representation compresses backbone geometry into a per-residue letter drawn from a learned twenty-state alphabet. It captures the tertiary interaction pattern around each residue — which residues are packed against it in space, regardless of where they are in sequence.

Structural nearest neighbors (via Foldseek easy-search vs the PDB). Reported per hit: target PDB id, E-value, and alignment TM-score. A TM-score above ~0.5 is the conventional threshold for 'same fold'.

— Confidence and disorder —

pLDDT (predicted Local Distance Difference Test) is AlphaFold's per-residue confidence score, ranging from 0 to 100. Values above 90 indicate high confidence (typically well-packed cores); 70–90 is confident; 50–70 low confidence; below 50 usually means the region is disordered or the prediction is unreliable there. AlphaFold stores pLDDT in the mmCIF B-factor column.

For experimental (PDB) structures, the B-factor (temperature factor) quantifies the positional spread of each atom in the crystal — a combination of thermal vibration and static disorder — in units of Å². High B-factors mark flexible loops or poorly resolved regions; low B-factors mark the rigid, well-ordered core.

Predicted Aligned Error (PAE) is an AlphaFold confidence matrix: entry (i, j) is the expected error in the position of residue j, in ångströms, when the prediction is superimposed on the true structure at residue i. Low PAE within a block of residues means that block is internally rigid and well-predicted; high PAE between two blocks means their relative placement is uncertain even if each block individually is confident.